Protein AF-A0AAV5FPW3-F1 (afdb_monomer_lite)

Organism: NCBI:txid191504

Structure (mmCIF, N/CA/C/O backbone):
data_AF-A0AAV5FPW3-F1
#
_entry.id   AF-A0AAV5FPW3-F1
#
loop_
_atom_site.group_PDB
_atom_site.id
_atom_site.type_symbol
_atom_site.label_atom_id
_atom_site.label_alt_id
_atom_site.label_comp_id
_atom_site.label_asym_id
_atom_site.label_entity_id
_atom_site.label_seq_id
_atom_site.pdbx_PDB_ins_code
_atom_site.Cartn_x
_atom_site.Cartn_y
_atom_site.Cartn_z
_atom_site.occupancy
_atom_site.B_iso_or_equiv
_atom_site.auth_seq_id
_atom_site.auth_comp_id
_atom_site.auth_asym_id
_atom_site.auth_atom_id
_atom_site.pdbx_PDB_model_num
ATOM 1 N N . MET A 1 1 ? 18.791 -3.169 -18.012 1.00 68.00 1 MET A N 1
ATOM 2 C CA . MET A 1 1 ? 18.057 -3.075 -16.729 1.00 68.00 1 MET A CA 1
ATOM 3 C C . MET A 1 1 ? 17.828 -4.498 -16.236 1.00 68.00 1 MET A C 1
ATOM 5 O O . MET A 1 1 ? 17.572 -5.355 -17.072 1.00 68.00 1 MET A O 1
ATOM 9 N N . GLY A 1 2 ? 18.030 -4.802 -14.952 1.00 92.00 2 GLY A N 1
ATOM 10 C CA . GLY A 1 2 ? 17.822 -6.168 -14.451 1.00 92.00 2 GLY A CA 1
ATOM 11 C C . GLY A 1 2 ? 16.331 -6.508 -14.383 1.00 92.00 2 GLY A C 1
ATOM 12 O O . GLY A 1 2 ? 15.550 -5.650 -13.986 1.00 92.00 2 GLY A O 1
ATOM 13 N N . ALA A 1 3 ? 15.944 -7.744 -14.717 1.00 93.56 3 ALA A N 1
ATOM 14 C CA . ALA A 1 3 ? 14.537 -8.167 -14.775 1.00 93.56 3 ALA A CA 1
ATOM 15 C C . ALA A 1 3 ? 13.744 -7.837 -13.494 1.00 93.56 3 ALA A C 1
ATOM 17 O O . ALA A 1 3 ? 12.627 -7.345 -13.569 1.00 93.56 3 ALA A O 1
ATOM 18 N N . LYS A 1 4 ? 14.350 -8.002 -12.308 1.00 96.56 4 LYS A N 1
ATOM 19 C CA . LYS A 1 4 ? 13.707 -7.639 -11.031 1.00 96.56 4 LYS A CA 1
ATOM 20 C C . LYS A 1 4 ? 13.372 -6.151 -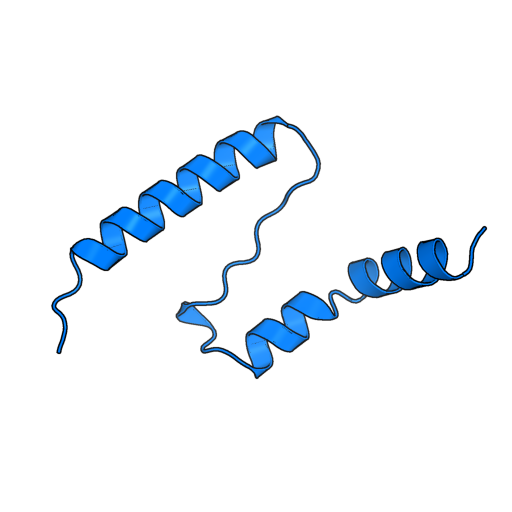10.915 1.00 96.56 4 LYS A C 1
ATOM 22 O O . LYS A 1 4 ? 12.336 -5.811 -10.361 1.00 96.56 4 LYS A O 1
ATOM 27 N N . LEU A 1 5 ? 14.243 -5.273 -11.417 1.00 97.06 5 LEU A N 1
ATOM 28 C CA . LEU A 1 5 ? 14.018 -3.831 -11.352 1.00 97.06 5 LEU A CA 1
ATOM 29 C C . LEU A 1 5 ? 12.835 -3.437 -12.242 1.00 97.06 5 LEU A C 1
ATOM 31 O O . LEU A 1 5 ? 11.957 -2.720 -11.783 1.00 97.06 5 LEU A O 1
ATOM 35 N N . THR A 1 6 ? 12.787 -3.949 -13.474 1.00 97.50 6 THR A N 1
ATOM 36 C CA . THR A 1 6 ? 11.666 -3.708 -14.395 1.00 97.50 6 THR A CA 1
ATOM 37 C C . THR A 1 6 ? 10.355 -4.252 -13.828 1.00 97.50 6 THR A C 1
ATOM 39 O O . THR A 1 6 ? 9.388 -3.504 -13.752 1.00 97.50 6 THR A O 1
ATOM 42 N N . ASN A 1 7 ? 10.351 -5.489 -13.321 1.00 97.69 7 ASN A N 1
ATOM 43 C CA . ASN A 1 7 ? 9.154 -6.096 -12.737 1.00 97.69 7 ASN A CA 1
ATOM 44 C C . ASN A 1 7 ? 8.629 -5.307 -11.528 1.00 97.69 7 ASN A C 1
ATOM 46 O O . ASN A 1 7 ? 7.424 -5.124 -11.397 1.00 97.69 7 ASN A O 1
ATOM 50 N N . ASN A 1 8 ? 9.513 -4.831 -10.644 1.00 96.44 8 ASN A N 1
ATOM 51 C CA . ASN A 1 8 ? 9.097 -4.043 -9.482 1.00 96.44 8 ASN A CA 1
ATOM 52 C C . ASN A 1 8 ? 8.553 -2.664 -9.888 1.00 96.44 8 ASN A C 1
ATOM 54 O O . ASN A 1 8 ? 7.598 -2.196 -9.278 1.00 96.44 8 ASN A O 1
ATOM 58 N N . ILE A 1 9 ? 9.130 -2.032 -10.918 1.00 97.38 9 ILE A N 1
ATOM 59 C CA . ILE A 1 9 ? 8.623 -0.765 -11.465 1.00 97.38 9 ILE A CA 1
ATOM 60 C C . ILE A 1 9 ? 7.221 -0.962 -12.052 1.00 97.38 9 ILE A C 1
ATOM 62 O O . ILE A 1 9 ? 6.322 -0.190 -11.739 1.00 97.38 9 ILE A O 1
ATOM 66 N N . GLU A 1 10 ? 7.010 -1.997 -12.867 1.00 97.94 10 GLU A N 1
ATOM 67 C CA . GLU A 1 10 ? 5.689 -2.312 -13.426 1.00 97.94 10 GLU A CA 1
ATOM 68 C C . GLU A 1 10 ? 4.674 -2.646 -12.325 1.00 97.94 10 GLU A C 1
ATOM 70 O O . GLU A 1 10 ? 3.558 -2.134 -12.348 1.00 97.94 10 GLU A O 1
ATOM 75 N N . CYS A 1 11 ? 5.073 -3.444 -11.331 1.00 97.44 11 CYS A N 1
ATOM 76 C CA . CYS A 1 11 ? 4.246 -3.788 -10.172 1.00 97.44 11 CYS A CA 1
ATOM 77 C C . CYS A 1 11 ? 3.730 -2.536 -9.441 1.00 97.44 11 CYS A C 1
ATOM 79 O O . CYS A 1 11 ? 2.535 -2.446 -9.147 1.00 97.44 11 CYS A O 1
ATOM 81 N N . GLU A 1 12 ? 4.610 -1.558 -9.207 1.00 97.06 12 GLU A N 1
ATOM 82 C CA . GLU A 1 12 ? 4.257 -0.287 -8.568 1.00 97.06 12 GLU A CA 1
ATOM 83 C C . GLU A 1 12 ? 3.371 0.584 -9.473 1.00 97.06 12 GLU A C 1
ATOM 85 O O . GLU A 1 12 ? 2.344 1.092 -9.025 1.00 97.06 12 GLU A O 1
ATOM 90 N N . ILE A 1 13 ? 3.702 0.702 -10.767 1.00 97.75 13 ILE A N 1
ATOM 91 C CA . ILE A 1 13 ? 2.908 1.464 -11.751 1.00 97.75 13 ILE A CA 1
ATOM 92 C C . ILE A 1 13 ? 1.466 0.943 -11.828 1.00 97.75 13 ILE A C 1
ATOM 94 O O . ILE A 1 13 ? 0.529 1.737 -11.908 1.00 97.75 13 ILE A O 1
ATOM 98 N N . PHE A 1 14 ? 1.278 -0.377 -11.794 1.00 98.06 14 PHE A N 1
ATOM 99 C CA . PHE A 1 14 ? -0.042 -1.012 -11.839 1.00 98.06 14 PHE A CA 1
ATOM 100 C C . PHE A 1 14 ? -0.706 -1.166 -10.465 1.00 98.06 14 PHE A C 1
ATOM 102 O O . PHE A 1 14 ? -1.793 -1.735 -10.388 1.00 98.06 14 PHE A O 1
ATOM 109 N N . GLN A 1 15 ? -0.078 -0.675 -9.393 1.00 97.81 15 GLN A N 1
ATOM 110 C CA . GLN A 1 15 ? -0.584 -0.745 -8.019 1.00 97.81 15 GLN A CA 1
ATOM 111 C C . GLN A 1 15 ? -1.007 -2.159 -7.586 1.00 97.81 15 GLN A C 1
ATOM 113 O O . GLN A 1 15 ? -1.976 -2.328 -6.842 1.00 97.81 15 GLN A O 1
ATOM 118 N N . VAL A 1 16 ? -0.274 -3.187 -8.033 1.00 98.31 16 VAL A N 1
ATOM 119 C CA . VAL A 1 16 ? -0.672 -4.597 -7.858 1.00 98.31 16 VAL A CA 1
ATOM 120 C C . VAL A 1 16 ? -0.910 -4.934 -6.383 1.00 98.31 16 VAL A C 1
ATOM 122 O O . VAL A 1 16 ? -1.942 -5.508 -6.048 1.00 98.31 16 VAL A O 1
ATOM 125 N N . LEU A 1 17 ? -0.015 -4.507 -5.486 1.00 98.00 17 LEU A N 1
ATOM 126 C CA . LEU A 1 17 ? -0.132 -4.779 -4.047 1.00 98.00 17 LEU A CA 1
ATOM 127 C C . LEU A 1 17 ? -1.316 -4.060 -3.383 1.00 98.00 17 LEU A C 1
ATOM 129 O O . LEU A 1 17 ? -1.941 -4.615 -2.481 1.00 98.00 17 LEU A O 1
ATOM 133 N N . LEU A 1 18 ? -1.648 -2.838 -3.815 1.00 98.06 18 LEU A N 1
ATOM 134 C CA . LEU A 1 18 ? -2.808 -2.113 -3.287 1.00 98.06 18 LEU A CA 1
ATOM 135 C C . LEU A 1 18 ? -4.107 -2.816 -3.690 1.00 98.06 18 LEU A C 1
ATOM 137 O O . LEU A 1 18 ? -4.995 -3.003 -2.860 1.00 98.06 18 LEU A O 1
ATOM 141 N N . GLU A 1 19 ? -4.198 -3.246 -4.946 1.00 98.00 19 GLU A N 1
ATOM 142 C CA . GLU A 1 19 ? -5.349 -3.993 -5.448 1.00 98.00 19 GLU A CA 1
ATOM 143 C C . GLU A 1 19 ? -5.490 -5.361 -4.769 1.00 98.00 19 GLU A C 1
ATOM 145 O O . GLU A 1 19 ? -6.602 -5.785 -4.451 1.00 98.00 19 GLU A O 1
ATOM 150 N N . GLU A 1 20 ? -4.382 -6.051 -4.490 1.00 98.19 20 GLU A N 1
ATOM 151 C CA . GLU A 1 20 ? -4.390 -7.276 -3.684 1.00 98.19 20 GLU A CA 1
ATOM 152 C C . GLU A 1 20 ? -4.886 -7.021 -2.254 1.00 98.19 20 GLU A C 1
ATOM 154 O O . GLU A 1 20 ? -5.724 -7.780 -1.755 1.00 98.19 20 GLU A O 1
ATOM 159 N N . ALA A 1 21 ? -4.434 -5.942 -1.606 1.00 98.12 21 ALA A N 1
ATOM 160 C CA . ALA A 1 21 ? -4.870 -5.579 -0.260 1.00 98.12 21 ALA A CA 1
ATOM 161 C C . ALA A 1 21 ? -6.376 -5.275 -0.209 1.00 98.12 21 ALA A C 1
ATOM 163 O O . ALA A 1 21 ? -7.083 -5.826 0.632 1.00 98.12 21 ALA A O 1
ATOM 164 N N . ARG A 1 22 ? -6.894 -4.473 -1.143 1.00 97.56 22 ARG A N 1
ATOM 165 C CA . ARG A 1 22 ? -8.331 -4.151 -1.235 1.00 97.56 22 ARG A CA 1
ATOM 166 C C . ARG A 1 22 ? -9.220 -5.366 -1.482 1.00 97.56 22 ARG A C 1
ATOM 168 O O . ARG A 1 22 ? -10.344 -5.422 -1.001 1.00 97.56 22 ARG A O 1
ATOM 175 N N . LYS A 1 23 ? -8.728 -6.357 -2.230 1.00 98.06 23 LYS A N 1
ATOM 176 C CA . LYS A 1 23 ? -9.454 -7.619 -2.456 1.00 98.06 23 LYS A CA 1
ATOM 177 C C . LYS A 1 23 ? -9.429 -8.538 -1.237 1.00 98.06 23 LYS A C 1
ATOM 179 O O . LYS A 1 23 ? -10.344 -9.339 -1.069 1.00 98.06 23 LYS A O 1
ATOM 184 N N . SER A 1 24 ? -8.377 -8.452 -0.426 1.00 98.19 24 SER A N 1
ATOM 185 C CA . SER A 1 24 ? -8.126 -9.378 0.685 1.00 98.19 24 SER A CA 1
ATOM 186 C C . SER A 1 24 ? -8.647 -8.870 2.030 1.00 98.19 24 SER A C 1
ATOM 188 O O . SER A 1 24 ? -8.917 -9.670 2.925 1.00 98.19 24 SER A O 1
ATOM 190 N N . TYR A 1 25 ? -8.798 -7.556 2.182 1.00 97.56 25 TYR A N 1
ATOM 191 C CA . TYR A 1 25 ? -9.200 -6.894 3.419 1.00 97.56 25 TYR A CA 1
ATOM 192 C C . TYR A 1 25 ? -10.386 -5.964 3.170 1.00 97.56 25 TYR A C 1
ATOM 194 O O . TYR A 1 25 ? -10.656 -5.569 2.040 1.00 97.56 25 TYR A O 1
ATOM 202 N N . LYS A 1 26 ? -11.116 -5.608 4.232 1.00 96.75 26 LYS A N 1
ATOM 203 C CA . LYS A 1 26 ? -12.221 -4.654 4.099 1.00 96.75 26 LYS A CA 1
ATOM 204 C C . LYS A 1 26 ? -11.677 -3.285 3.690 1.00 96.75 26 LYS A C 1
ATOM 206 O O . LYS A 1 26 ? -10.676 -2.842 4.252 1.00 96.75 26 LYS A O 1
ATOM 211 N N . GLU A 1 27 ? -12.347 -2.606 2.763 1.00 93.81 27 GLU A N 1
ATOM 212 C CA . GLU A 1 27 ? -11.876 -1.315 2.240 1.00 93.81 27 GLU A CA 1
ATOM 213 C C . GLU A 1 27 ? -11.652 -0.296 3.369 1.00 93.81 27 GLU A C 1
ATOM 215 O O . GLU A 1 27 ? -10.679 0.449 3.330 1.00 93.81 27 GLU A O 1
ATOM 220 N N . GLU A 1 28 ? -12.476 -0.306 4.429 1.00 92.81 28 GLU A N 1
ATOM 221 C CA . GLU A 1 28 ? -12.338 0.643 5.540 1.00 92.81 28 GLU A CA 1
ATOM 222 C C . GLU A 1 28 ? -11.045 0.496 6.363 1.00 92.81 28 GLU A C 1
ATOM 224 O O . GLU A 1 28 ? -10.681 1.427 7.082 1.00 92.81 28 GLU A O 1
ATOM 229 N N . ILE A 1 29 ? -10.347 -0.643 6.269 1.00 92.25 29 ILE A N 1
ATOM 230 C CA . ILE A 1 29 ? -9.072 -0.884 6.967 1.00 92.25 29 ILE A CA 1
ATOM 231 C C . ILE A 1 29 ? -7.853 -0.839 6.036 1.00 92.25 29 ILE A C 1
ATOM 233 O O . ILE A 1 29 ? -6.724 -0.977 6.507 1.00 92.25 29 ILE A O 1
A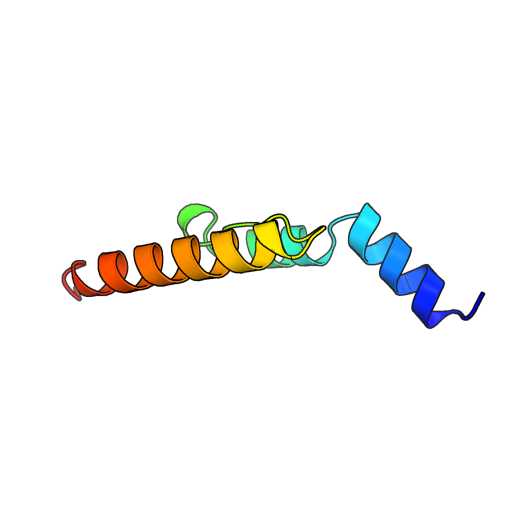TOM 237 N N . VAL A 1 30 ? -8.048 -0.631 4.729 1.00 96.75 30 VAL A N 1
ATOM 238 C CA . VAL A 1 30 ? -6.956 -0.499 3.754 1.00 96.75 30 VAL A CA 1
ATOM 239 C C . VAL A 1 30 ? -6.653 0.980 3.532 1.00 96.75 30 VAL A C 1
ATOM 241 O O . VAL A 1 30 ? -7.446 1.717 2.954 1.00 96.75 30 VAL A O 1
ATOM 244 N N . MET A 1 31 ? -5.475 1.428 3.971 1.00 96.44 31 MET A N 1
ATOM 245 C CA . MET A 1 31 ? -5.054 2.827 3.862 1.00 96.44 31 MET A CA 1
ATOM 246 C C . MET A 1 31 ? -3.749 2.946 3.058 1.00 96.44 31 MET A C 1
ATOM 248 O O . MET A 1 31 ? -2.678 2.687 3.610 1.00 96.44 31 MET A O 1
ATOM 252 N N . PRO A 1 32 ? -3.793 3.346 1.772 1.00 96.75 32 PRO A N 1
ATOM 253 C CA . PRO A 1 32 ? -2.580 3.625 1.014 1.00 96.75 32 PRO A CA 1
ATOM 254 C C . PRO A 1 32 ? -1.909 4.905 1.526 1.00 96.75 32 PRO A C 1
ATOM 256 O O . PRO A 1 32 ? -2.560 5.936 1.704 1.00 96.75 32 PRO A O 1
ATOM 259 N N . LEU A 1 33 ? -0.594 4.849 1.730 1.00 97.81 33 LEU A N 1
ATOM 260 C CA . LEU A 1 33 ? 0.213 5.978 2.186 1.00 97.81 33 LEU A CA 1
ATOM 261 C C . LEU A 1 33 ? 1.256 6.331 1.125 1.00 97.81 33 LEU A C 1
ATOM 263 O O . LEU A 1 33 ? 2.046 5.483 0.716 1.00 97.81 33 LEU A O 1
ATOM 267 N N . ARG A 1 34 ? 1.275 7.596 0.695 1.00 96.88 34 ARG A N 1
ATOM 268 C CA . ARG A 1 34 ? 2.322 8.121 -0.193 1.00 96.88 34 ARG A CA 1
ATOM 269 C C . ARG A 1 34 ? 3.665 8.125 0.541 1.00 96.88 34 ARG A C 1
ATOM 271 O O . ARG A 1 34 ? 3.695 8.438 1.729 1.00 96.88 34 ARG A O 1
ATOM 278 N N . SER A 1 35 ? 4.759 7.790 -0.141 1.00 97.31 35 SER A N 1
ATOM 279 C CA . SER A 1 35 ? 6.076 7.632 0.489 1.00 97.31 35 SER A CA 1
ATOM 280 C C . SER A 1 35 ? 7.226 8.000 -0.460 1.00 97.31 35 SER A C 1
ATOM 282 O O . SER A 1 35 ? 8.146 7.208 -0.660 1.00 97.31 35 SER A O 1
ATOM 284 N N . ASP A 1 36 ? 7.183 9.198 -1.047 1.00 97.00 36 ASP A N 1
ATOM 285 C CA . ASP A 1 36 ? 8.138 9.617 -2.086 1.00 97.00 36 ASP A CA 1
ATOM 286 C C . ASP A 1 36 ? 9.398 10.277 -1.503 1.00 97.00 36 ASP A C 1
ATOM 288 O O . ASP A 1 36 ? 10.450 10.306 -2.141 1.00 97.00 36 ASP A O 1
ATOM 292 N N . ASN A 1 37 ? 9.291 10.858 -0.306 1.00 97.62 37 ASN A N 1
ATOM 293 C CA . ASN A 1 37 ? 10.353 11.621 0.354 1.00 97.62 37 ASN A CA 1
ATOM 294 C C . ASN A 1 37 ? 10.368 11.388 1.876 1.00 97.62 37 ASN A C 1
ATOM 296 O O . ASN A 1 37 ? 9.515 10.704 2.443 1.00 97.62 37 ASN A O 1
ATOM 300 N N . VAL A 1 38 ? 11.363 11.957 2.557 1.00 97.12 38 VAL A N 1
ATOM 301 C CA . VAL A 1 38 ? 11.573 11.769 4.003 1.00 97.12 38 VAL A CA 1
ATOM 302 C C . VAL A 1 38 ? 10.468 12.436 4.829 1.00 97.12 38 VAL A C 1
ATOM 304 O O . VAL A 1 38 ? 10.098 11.950 5.904 1.00 97.12 38 VAL A O 1
ATOM 307 N N . GLU A 1 39 ? 9.893 13.526 4.332 1.00 97.94 39 GLU A N 1
ATOM 308 C CA . GLU A 1 39 ? 8.770 14.196 4.976 1.00 97.94 39 GLU A CA 1
ATOM 309 C C . GLU A 1 39 ? 7.522 13.303 4.971 1.00 97.94 39 GLU A C 1
ATOM 311 O O . GLU A 1 39 ? 6.797 13.265 5.968 1.00 97.94 39 GLU A O 1
ATOM 316 N N . ASP A 1 40 ? 7.296 12.546 3.894 1.00 98.25 40 ASP A N 1
ATOM 317 C CA . ASP A 1 40 ? 6.217 11.561 3.807 1.00 98.25 40 ASP A CA 1
ATOM 318 C C . ASP A 1 40 ? 6.388 10.464 4.864 1.00 98.25 40 ASP A C 1
ATOM 320 O O . ASP A 1 40 ? 5.420 10.124 5.539 1.00 98.25 40 ASP A O 1
ATOM 324 N N . ILE A 1 41 ? 7.614 9.987 5.111 1.00 97.56 41 ILE A N 1
ATOM 325 C CA . ILE A 1 41 ? 7.894 9.007 6.177 1.00 97.56 41 ILE A CA 1
ATOM 326 C C . ILE A 1 41 ? 7.439 9.548 7.537 1.00 97.56 41 ILE A C 1
ATOM 328 O O . ILE A 1 41 ? 6.705 8.877 8.265 1.00 97.56 41 ILE A O 1
ATOM 332 N N . SER A 1 42 ? 7.835 10.778 7.871 1.00 97.69 42 SER A N 1
ATOM 333 C CA . SER A 1 42 ? 7.472 11.403 9.151 1.00 97.69 42 SER A CA 1
ATOM 334 C C . SER A 1 42 ? 5.953 11.561 9.294 1.00 97.69 42 SER A C 1
ATOM 336 O O . SER A 1 42 ? 5.393 11.294 10.361 1.00 97.69 42 SER A O 1
ATOM 338 N N . ARG A 1 43 ? 5.260 11.941 8.211 1.00 98.12 43 ARG A N 1
ATOM 339 C CA . ARG A 1 43 ? 3.790 12.024 8.185 1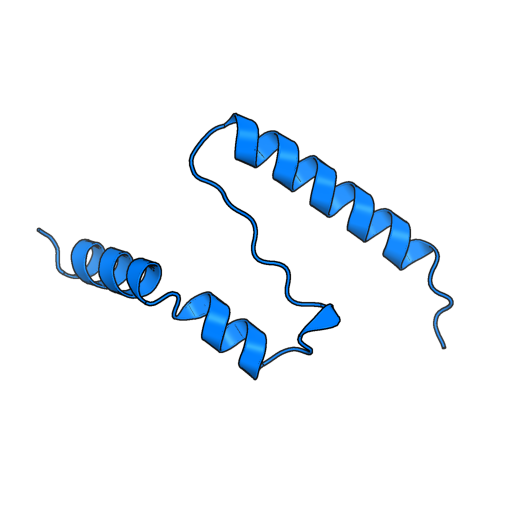.00 98.12 43 ARG A CA 1
ATOM 340 C C . ARG A 1 43 ? 3.139 10.648 8.329 1.00 98.12 43 ARG A C 1
ATOM 342 O O . ARG A 1 43 ? 2.167 10.524 9.070 1.00 98.12 43 ARG A O 1
ATOM 349 N N . AS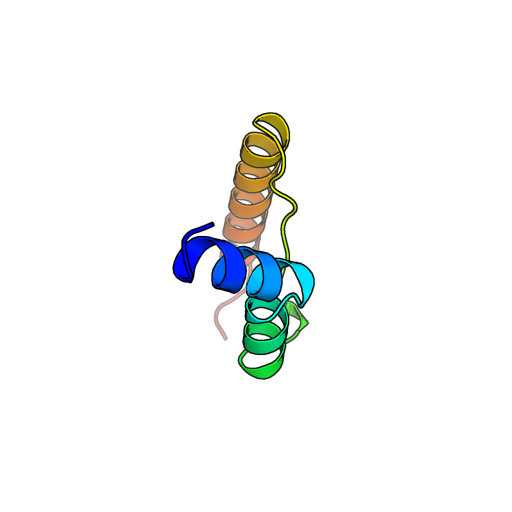N A 1 44 ? 3.675 9.623 7.671 1.00 98.19 44 ASN A N 1
ATOM 350 C CA . ASN A 1 44 ? 3.153 8.258 7.708 1.00 98.19 44 ASN A CA 1
ATOM 351 C C . ASN A 1 44 ? 3.245 7.665 9.114 1.00 98.19 44 ASN A C 1
ATOM 353 O O . ASN A 1 44 ? 2.258 7.124 9.606 1.00 98.19 44 ASN A O 1
ATOM 357 N N . VAL A 1 45 ? 4.370 7.854 9.809 1.00 98.00 45 VAL A N 1
ATOM 358 C CA . VAL A 1 45 ? 4.518 7.451 11.220 1.00 98.00 45 VAL A CA 1
ATOM 359 C C . VAL A 1 45 ? 3.481 8.148 12.105 1.00 98.00 45 VAL A C 1
ATOM 361 O O . VAL A 1 45 ? 2.832 7.501 12.930 1.00 98.00 45 VAL A O 1
ATOM 364 N N . GLY A 1 46 ? 3.269 9.454 11.911 1.00 97.75 46 GLY A N 1
ATOM 365 C CA . GLY A 1 46 ? 2.229 10.203 12.620 1.00 97.75 46 GLY A CA 1
ATOM 366 C C . GLY A 1 46 ? 0.816 9.668 12.357 1.00 97.75 46 GLY A C 1
ATOM 367 O O . GLY A 1 46 ? 0.037 9.488 13.295 1.00 97.75 46 GLY A O 1
ATOM 368 N N . THR A 1 47 ? 0.494 9.360 11.099 1.00 96.94 47 THR A N 1
ATOM 369 C CA . THR A 1 47 ? -0.790 8.759 10.711 1.00 96.94 47 THR A CA 1
ATOM 370 C C . THR A 1 47 ? -0.995 7.403 11.375 1.0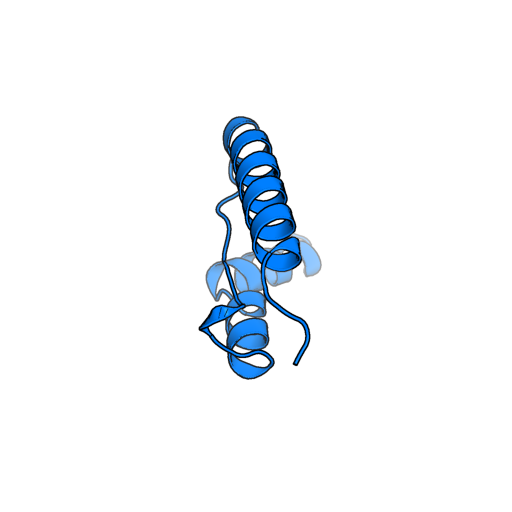0 96.94 47 THR A C 1
ATOM 372 O O . THR A 1 47 ? -2.036 7.206 11.999 1.00 96.94 47 THR A O 1
ATOM 375 N N . LEU A 1 48 ? -0.007 6.507 11.307 1.00 96.25 48 LEU A N 1
ATOM 376 C CA . LEU A 1 48 ? -0.081 5.177 11.916 1.00 96.25 48 LEU A CA 1
ATOM 377 C C . LEU A 1 48 ? -0.245 5.259 13.437 1.00 96.25 48 LEU A C 1
ATOM 379 O O . LEU A 1 48 ? -1.117 4.601 13.988 1.00 96.25 48 LEU A O 1
ATOM 383 N N . THR A 1 49 ? 0.501 6.146 14.102 1.00 96.44 49 THR A N 1
ATOM 384 C CA . THR A 1 49 ? 0.392 6.364 15.557 1.00 96.44 49 THR A CA 1
ATOM 385 C C . THR A 1 49 ? -0.999 6.865 15.956 1.00 96.44 49 THR A C 1
ATOM 387 O O . THR A 1 49 ? -1.517 6.528 17.018 1.00 96.44 49 THR A O 1
ATOM 390 N N . ARG A 1 50 ? -1.622 7.705 15.122 1.00 94.12 50 ARG A N 1
ATOM 391 C CA . ARG A 1 50 ? -2.989 8.185 15.354 1.00 94.12 50 ARG A CA 1
ATOM 392 C C . ARG A 1 50 ? -4.015 7.069 15.174 1.00 94.12 50 ARG A C 1
ATOM 394 O O . ARG A 1 50 ? -4.936 6.991 15.980 1.00 94.12 50 ARG A O 1
ATOM 401 N N . VAL A 1 51 ? -3.875 6.257 14.126 1.00 92.56 51 VAL A N 1
ATOM 402 C CA . VAL A 1 51 ? -4.773 5.123 13.859 1.00 92.56 51 VAL A CA 1
ATOM 403 C C . VAL A 1 51 ? -4.694 4.108 14.998 1.00 92.56 51 VAL A C 1
ATOM 405 O O . VAL A 1 51 ? -5.730 3.720 15.523 1.00 92.56 51 VAL A O 1
ATOM 408 N N . ASP A 1 52 ? -3.486 3.759 15.435 1.00 92.25 52 ASP A N 1
ATOM 409 C CA . ASP A 1 52 ? -3.233 2.842 16.550 1.00 92.25 52 ASP A CA 1
ATOM 410 C C . ASP A 1 52 ? -3.981 3.267 17.828 1.00 92.25 52 ASP A C 1
ATOM 412 O O . ASP A 1 52 ? -4.826 2.534 18.337 1.00 92.25 52 ASP A O 1
ATOM 416 N N . LYS A 1 53 ? -3.818 4.529 18.246 1.00 91.19 53 LYS A N 1
ATOM 417 C CA . LYS A 1 53 ? -4.543 5.097 19.398 1.00 91.19 53 LYS A CA 1
ATOM 418 C C . LYS A 1 53 ? -6.063 5.085 19.242 1.00 91.19 53 LYS A C 1
ATOM 420 O O . LYS A 1 53 ? -6.779 4.979 20.231 1.00 91.19 53 LYS A O 1
ATOM 425 N N . GLN A 1 54 ? -6.580 5.254 18.025 1.00 86.19 54 GLN A N 1
ATOM 426 C CA . GLN A 1 54 ? -8.023 5.189 17.789 1.00 86.19 54 GLN A CA 1
ATOM 427 C C . GLN A 1 54 ? -8.546 3.763 17.959 1.00 86.19 54 GLN A C 1
ATOM 429 O O . GLN A 1 54 ? -9.612 3.589 18.548 1.00 86.19 54 GLN A O 1
ATOM 434 N N . LEU A 1 55 ? -7.791 2.757 17.510 1.00 86.25 55 LEU A N 1
ATOM 435 C CA . LEU A 1 55 ? -8.163 1.350 17.663 1.00 86.25 55 LEU A CA 1
ATOM 436 C C . LEU A 1 55 ? -8.241 0.931 19.136 1.00 86.25 55 LEU A C 1
ATOM 438 O O . LEU A 1 55 ? -9.159 0.201 19.496 1.00 86.25 55 LEU A O 1
ATOM 442 N N . GLU A 1 56 ? -7.371 1.455 20.003 1.00 84.06 56 GLU A N 1
ATOM 443 C CA . GLU A 1 56 ? -7.431 1.213 21.456 1.00 84.06 56 GLU A CA 1
ATOM 444 C C . GLU A 1 56 ? -8.725 1.732 22.114 1.00 84.06 56 GLU A C 1
ATOM 446 O O . GLU A 1 56 ? -9.121 1.253 23.175 1.00 84.06 56 GLU A O 1
ATOM 451 N N . THR A 1 57 ? -9.399 2.711 21.500 1.00 80.00 57 THR A N 1
ATOM 452 C CA . THR A 1 57 ? -10.663 3.275 22.013 1.00 80.00 57 THR A CA 1
ATOM 453 C C . THR A 1 57 ? -11.908 2.565 21.489 1.00 80.00 57 THR A C 1
ATOM 455 O O . THR A 1 57 ? -13.015 2.856 21.948 1.00 80.00 57 THR A O 1
ATOM 458 N N . VAL A 1 58 ? -11.748 1.636 20.542 1.00 73.94 58 VAL A N 1
ATOM 459 C CA . VAL A 1 58 ? -12.854 0.827 20.033 1.00 73.94 58 VAL A CA 1
ATOM 460 C C . VAL A 1 58 ? -13.138 -0.271 21.061 1.00 73.94 58 VAL A C 1
ATOM 462 O O . VAL A 1 58 ? -12.239 -1.059 21.360 1.00 73.94 58 VAL A O 1
ATOM 465 N N . PRO A 1 59 ? -14.360 -0.357 21.619 1.00 71.06 59 PRO A N 1
ATOM 466 C CA . PRO A 1 59 ? -14.701 -1.464 22.496 1.00 71.06 59 PRO A CA 1
ATOM 467 C C . PRO A 1 59 ? -14.531 -2.776 21.724 1.00 71.06 59 PRO A C 1
ATOM 469 O O . PRO A 1 59 ? -15.128 -2.950 20.659 1.00 71.06 59 PRO A O 1
ATOM 472 N N . LEU A 1 60 ? -13.713 -3.688 22.254 1.00 65.69 60 LEU A N 1
ATOM 473 C CA . LEU A 1 60 ? -13.746 -5.090 21.84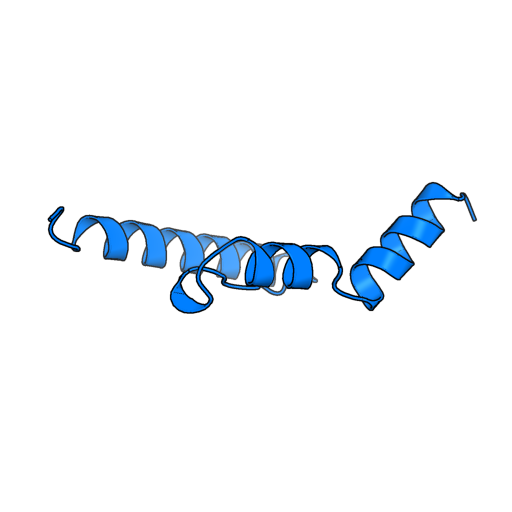3 1.00 65.69 60 LEU A CA 1
ATOM 474 C C . LEU A 1 60 ? -15.183 -5.577 22.059 1.00 65.69 60 LEU A C 1
ATOM 476 O O . LEU A 1 60 ? -15.710 -5.436 23.163 1.00 65.69 60 LEU A O 1
ATOM 480 N N . ILE A 1 61 ? -15.812 -6.050 20.980 1.00 60.09 61 ILE A N 1
ATOM 481 C CA . ILE A 1 61 ? -17.145 -6.671 21.011 1.00 60.09 61 ILE A CA 1
ATOM 482 C C . ILE A 1 61 ? -17.158 -7.779 22.066 1.00 60.09 61 ILE A C 1
ATOM 484 O O . ILE A 1 61 ? -16.188 -8.573 22.075 1.00 60.09 61 ILE A O 1
#

Foldseek 3Di:
DDPVVVVVVVCVVVVVVLVVCVVVDPPVPRDDQDDPDPVSVVVVVVVVVVVVVVVVVDDDD

Radius of gyration: 15.51 Å; chains: 1; bounding box: 35×24×39 Å

Secondary structure (DSSP, 8-state):
--HHHHHHHHHHHTTHHHHHHHHHS-GGG------SSHHHHHHHHHHHHHHHHHHHTSPP-

InterPro domains:
  IPR020618 Adenylate kinase isoenzyme 6 [PTHR12595] (2-53)
  IPR027417 P-loop containing nucleoside triphosphate hydrolase [G3DSA:3.40.50.300] (2-57)

pLDDT: mean 93.48, std 8.61, range [60.09, 98.31]

Sequence (61 aa):
MGAKLTNNIECEIFQVLLEEARKSYKEEIVMPLRSDNVEDISRNVGTLTRVDKQLETVPLI